Protein AF-A0A821ZBV5-F1 (afdb_monomer_lite)

Structure (mmCIF, N/CA/C/O backbone):
data_AF-A0A821ZBV5-F1
#
_entry.id   AF-A0A821ZBV5-F1
#
loop_
_atom_site.group_PDB
_atom_site.id
_atom_site.type_symbol
_atom_site.label_atom_id
_atom_site.label_alt_id
_atom_site.label_comp_id
_atom_site.label_asym_id
_atom_site.label_entity_id
_atom_site.label_seq_id
_atom_site.pdbx_PDB_ins_code
_atom_site.Cartn_x
_atom_site.Cartn_y
_atom_site.Cartn_z
_atom_site.occupancy
_atom_site.B_iso_or_equiv
_atom_site.auth_seq_id
_atom_site.auth_comp_id
_atom_site.auth_asym_id
_atom_site.auth_atom_id
_atom_site.pdbx_PDB_model_num
ATOM 1 N N . PRO A 1 1 ? 8.926 10.957 -19.641 1.00 69.50 1 PRO A N 1
ATOM 2 C CA . PRO A 1 1 ? 8.958 9.485 -19.832 1.00 69.50 1 PRO A CA 1
ATOM 3 C C . PRO A 1 1 ? 7.935 8.788 -18.922 1.00 69.50 1 PRO A C 1
ATOM 5 O O . PRO A 1 1 ? 7.919 9.045 -17.722 1.00 69.50 1 PRO A O 1
ATOM 8 N N . ARG A 1 2 ? 7.105 7.904 -19.489 1.00 83.56 2 ARG A N 1
ATOM 9 C CA . ARG A 1 2 ? 5.933 7.284 -18.839 1.00 83.56 2 ARG A CA 1
ATOM 10 C C . ARG A 1 2 ? 6.220 6.591 -17.498 1.00 83.56 2 ARG A C 1
ATOM 12 O O . ARG A 1 2 ? 5.434 6.685 -16.564 1.00 83.56 2 ARG A O 1
ATOM 19 N N . THR A 1 3 ? 7.383 5.954 -17.371 1.00 85.94 3 THR A N 1
ATOM 20 C CA . THR A 1 3 ? 7.846 5.317 -16.126 1.00 85.94 3 THR A CA 1
ATOM 21 C C . THR A 1 3 ? 7.972 6.318 -14.972 1.00 85.94 3 THR A C 1
ATOM 23 O O . THR A 1 3 ? 7.607 6.009 -13.842 1.00 85.94 3 THR A O 1
ATOM 26 N N . ALA A 1 4 ? 8.467 7.530 -15.240 1.00 87.19 4 ALA A N 1
ATOM 27 C CA . ALA A 1 4 ? 8.658 8.551 -14.210 1.00 87.19 4 ALA A CA 1
ATOM 28 C C . ALA A 1 4 ? 7.318 9.092 -13.686 1.00 87.19 4 ALA A C 1
ATOM 30 O O . ALA A 1 4 ? 7.177 9.311 -12.486 1.00 87.19 4 ALA A O 1
ATOM 31 N N . GLU A 1 5 ? 6.327 9.242 -14.567 1.00 90.31 5 GLU A N 1
ATOM 32 C CA . GLU A 1 5 ? 4.957 9.618 -14.196 1.00 90.31 5 GLU A CA 1
ATOM 33 C C . GLU A 1 5 ? 4.321 8.544 -13.312 1.00 90.31 5 GLU A C 1
ATOM 35 O O . GLU A 1 5 ? 3.810 8.856 -12.241 1.00 90.31 5 GLU A O 1
ATOM 40 N N . MET A 1 6 ? 4.443 7.268 -13.694 1.00 89.56 6 MET A N 1
ATOM 41 C CA . MET A 1 6 ? 3.957 6.143 -12.886 1.00 89.56 6 MET A CA 1
ATOM 42 C C . MET A 1 6 ? 4.587 6.125 -11.488 1.00 89.56 6 MET A C 1
ATOM 44 O O . MET A 1 6 ? 3.883 5.997 -10.490 1.00 89.56 6 MET A O 1
ATOM 48 N N . ILE A 1 7 ? 5.906 6.311 -11.395 1.00 89.62 7 ILE A N 1
ATOM 49 C CA . ILE A 1 7 ? 6.606 6.390 -10.105 1.00 89.62 7 ILE A CA 1
ATOM 50 C C . ILE A 1 7 ? 6.129 7.603 -9.294 1.00 89.62 7 ILE A C 1
ATOM 52 O O . ILE A 1 7 ? 5.965 7.501 -8.080 1.00 89.62 7 ILE A O 1
ATOM 56 N N . SER A 1 8 ? 5.897 8.748 -9.940 1.00 89.62 8 SER A N 1
ATOM 57 C CA . SER A 1 8 ? 5.383 9.950 -9.276 1.00 89.62 8 SER A CA 1
ATOM 58 C C . SER A 1 8 ? 3.992 9.715 -8.682 1.00 89.62 8 SER A C 1
ATOM 60 O O . SER A 1 8 ? 3.7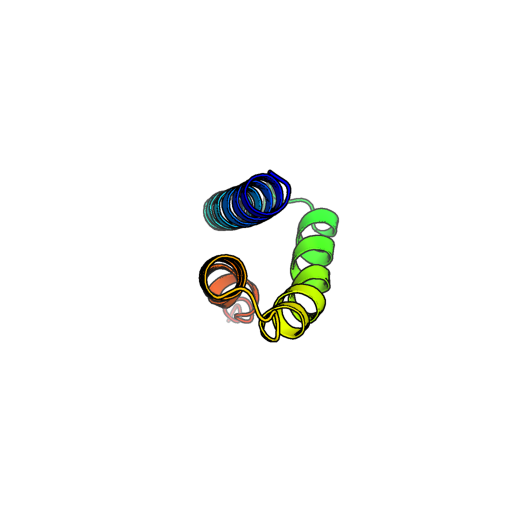70 10.041 -7.517 1.00 89.62 8 SER A O 1
ATOM 62 N N . VAL A 1 9 ? 3.100 9.051 -9.425 1.00 92.38 9 VAL A N 1
ATOM 63 C CA . VAL A 1 9 ? 1.765 8.662 -8.944 1.00 92.38 9 VAL A CA 1
ATOM 64 C C . VAL A 1 9 ? 1.863 7.719 -7.744 1.00 92.38 9 VAL A C 1
ATOM 66 O O . VAL A 1 9 ? 1.213 7.954 -6.728 1.00 92.38 9 VAL A O 1
ATOM 69 N N . LEU A 1 10 ? 2.716 6.692 -7.808 1.00 92.31 10 LEU A N 1
ATOM 70 C CA . LEU A 1 10 ? 2.910 5.746 -6.699 1.00 92.31 10 LEU A CA 1
ATOM 71 C C . LEU A 1 10 ? 3.436 6.433 -5.432 1.00 92.31 10 LEU A C 1
ATOM 73 O O . LEU A 1 10 ? 2.963 6.145 -4.331 1.00 92.31 10 LEU A O 1
ATOM 77 N N . LYS A 1 11 ? 4.366 7.383 -5.582 1.00 90.56 11 LYS A N 1
ATOM 78 C CA . LYS A 1 11 ? 4.873 8.201 -4.471 1.00 90.56 11 LYS A CA 1
ATOM 79 C C . LYS A 1 11 ? 3.794 9.111 -3.889 1.00 90.56 11 LYS A C 1
ATOM 81 O O . LYS A 1 11 ? 3.678 9.201 -2.670 1.00 90.56 11 LYS A O 1
ATOM 86 N N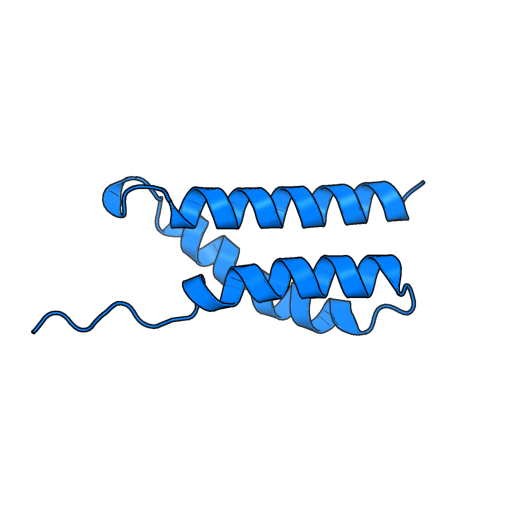 . ALA A 1 12 ? 2.999 9.766 -4.735 1.00 92.62 12 ALA A N 1
ATOM 87 C CA . ALA A 1 12 ? 1.886 10.602 -4.290 1.00 92.62 12 ALA A CA 1
ATOM 88 C C . ALA A 1 12 ? 0.858 9.780 -3.498 1.00 92.62 12 ALA A C 1
ATOM 90 O O . ALA A 1 12 ? 0.406 10.215 -2.440 1.00 92.62 12 ALA A O 1
ATOM 91 N N . LEU A 1 13 ? 0.569 8.557 -3.951 1.00 91.19 13 LEU A N 1
ATOM 92 C CA . LEU A 1 13 ? -0.288 7.615 -3.239 1.00 91.19 13 LEU A CA 1
ATOM 93 C C . LEU A 1 13 ? 0.292 7.227 -1.870 1.00 91.19 13 LEU A C 1
ATOM 95 O O .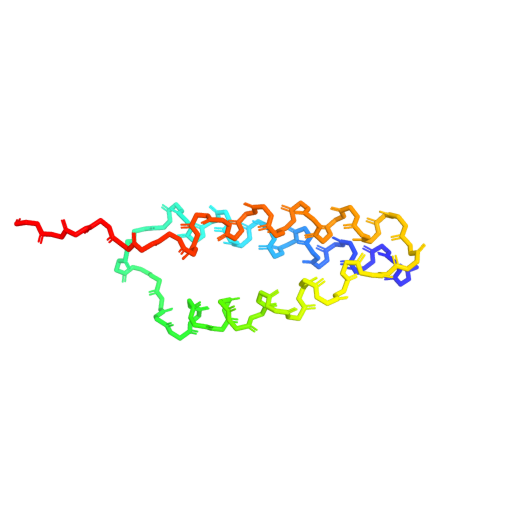 LEU A 1 13 ? -0.423 7.270 -0.872 1.00 91.19 13 LEU A O 1
ATOM 99 N N . GLY A 1 14 ? 1.589 6.914 -1.797 1.00 89.44 14 GLY A N 1
ATOM 100 C CA . GLY A 1 14 ? 2.277 6.663 -0.525 1.00 89.44 14 GLY A CA 1
ATOM 101 C C . GLY A 1 14 ? 2.170 7.844 0.448 1.00 89.44 14 GLY A C 1
ATOM 102 O O . GLY A 1 14 ? 1.871 7.654 1.629 1.00 89.44 14 GLY A O 1
ATOM 103 N N . THR A 1 15 ? 2.337 9.072 -0.049 1.00 90.50 15 THR A N 1
ATOM 104 C CA . THR A 1 15 ? 2.165 10.302 0.742 1.00 90.50 15 THR A CA 1
ATOM 105 C C . THR A 1 15 ? 0.729 10.469 1.234 1.00 90.50 15 THR A C 1
ATOM 107 O O . THR A 1 15 ? 0.532 10.775 2.410 1.00 90.50 15 THR A O 1
ATOM 110 N N . LEU A 1 16 ? -0.270 10.226 0.377 1.00 88.50 16 LEU A N 1
ATOM 111 C CA . LEU A 1 16 ? -1.687 10.282 0.743 1.00 88.50 16 LEU A CA 1
ATOM 112 C C . LEU A 1 16 ? -2.010 9.283 1.859 1.00 88.50 16 LEU A C 1
ATOM 114 O O . LEU A 1 16 ? -2.568 9.675 2.880 1.00 88.50 16 LEU A O 1
ATOM 118 N N . ILE A 1 17 ? -1.589 8.022 1.720 1.00 87.69 17 ILE A N 1
ATOM 119 C CA . ILE A 1 17 ? -1.747 6.995 2.765 1.00 87.69 17 ILE A CA 1
ATOM 120 C C . ILE A 1 17 ? -1.099 7.463 4.072 1.00 87.69 17 ILE A C 1
ATOM 122 O O . ILE A 1 17 ? -1.698 7.384 5.145 1.00 87.69 17 ILE A O 1
ATOM 126 N N . GLY A 1 18 ? 0.120 7.998 3.988 1.00 86.50 18 GLY A N 1
ATOM 127 C CA . GLY A 1 18 ? 0.843 8.535 5.136 1.00 86.50 18 GLY A CA 1
ATOM 128 C C . GLY A 1 18 ? 0.143 9.716 5.813 1.00 86.50 18 GLY A C 1
ATOM 129 O O . GLY A 1 18 ? 0.274 9.869 7.029 1.00 86.50 18 GLY A O 1
ATOM 130 N N . ALA A 1 19 ? -0.572 10.553 5.060 1.00 86.06 19 ALA A N 1
ATOM 131 C CA . ALA A 1 19 ? -1.364 11.661 5.588 1.00 86.06 19 ALA A CA 1
ATOM 132 C C . ALA A 1 19 ? -2.655 11.160 6.248 1.00 8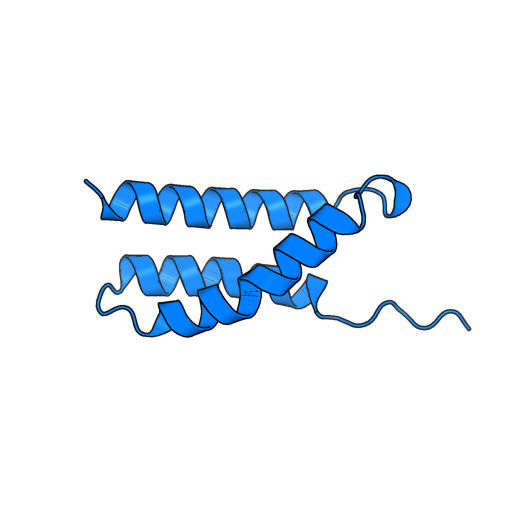6.06 19 ALA A C 1
ATOM 134 O O . ALA A 1 19 ? -2.938 11.534 7.383 1.00 86.06 19 ALA A O 1
ATOM 135 N N . LEU A 1 20 ? -3.376 10.242 5.597 1.00 84.25 20 LEU A N 1
ATOM 136 C CA . LEU A 1 20 ? -4.611 9.646 6.119 1.00 84.25 20 LEU A CA 1
ATOM 137 C C . LEU A 1 20 ? -4.382 8.903 7.440 1.00 84.25 20 LEU A C 1
ATOM 139 O O . LEU A 1 20 ? -5.182 9.023 8.358 1.00 84.25 20 LEU A O 1
ATOM 143 N N . LYS A 1 21 ? -3.245 8.216 7.590 1.00 80.44 21 LYS A N 1
ATOM 144 C CA . LYS A 1 21 ? -2.843 7.578 8.859 1.00 80.44 21 LYS A CA 1
ATOM 145 C C . LYS A 1 21 ? -2.660 8.559 10.018 1.00 80.44 21 LYS A C 1
ATOM 147 O O . LYS A 1 21 ? -2.768 8.160 11.172 1.00 80.44 21 LYS A O 1
ATOM 152 N N . ARG A 1 22 ? -2.288 9.804 9.717 1.00 82.44 22 ARG A N 1
ATOM 153 C CA . ARG A 1 22 ? -2.038 10.862 10.707 1.00 82.44 22 ARG A CA 1
ATOM 154 C C . ARG A 1 22 ? -3.272 11.723 10.961 1.00 82.44 22 ARG A C 1
ATOM 156 O O . ARG A 1 22 ? -3.286 12.472 11.934 1.00 82.44 22 ARG A O 1
ATOM 163 N N . ALA A 1 23 ? -4.274 11.635 10.094 1.00 82.12 23 ALA A N 1
ATOM 164 C CA . ALA A 1 23 ? -5.504 12.386 10.220 1.00 82.12 23 ALA A CA 1
ATOM 165 C C . ALA A 1 23 ? -6.340 11.866 11.411 1.00 82.12 23 ALA A C 1
ATOM 167 O O . ALA A 1 23 ? -6.347 10.661 11.682 1.00 82.12 23 ALA A O 1
ATOM 168 N N . PRO A 1 24 ? -7.056 12.746 12.133 1.00 79.50 24 PRO A N 1
ATOM 169 C CA . PRO A 1 24 ? -8.056 12.330 13.114 1.00 79.50 24 PRO A CA 1
ATOM 170 C C . PRO A 1 24 ? -9.071 11.360 12.493 1.00 79.50 24 PRO A C 1
ATOM 172 O O . PRO A 1 24 ? -9.500 11.568 11.358 1.00 79.50 24 PRO A O 1
ATOM 175 N N . LYS A 1 25 ? -9.487 10.323 13.230 1.00 71.56 25 LYS A N 1
ATOM 176 C CA . LYS A 1 25 ? -10.363 9.258 12.698 1.00 71.56 25 LYS A CA 1
ATOM 177 C C . LYS A 1 25 ? -11.681 9.783 12.118 1.00 71.56 25 LYS A C 1
ATOM 179 O O . LYS A 1 25 ? -12.155 9.242 11.130 1.00 71.56 25 LYS A O 1
ATOM 184 N N . ASP A 1 26 ? -12.208 10.867 12.678 1.00 75.94 26 ASP A N 1
ATOM 185 C CA . ASP A 1 26 ? -13.471 11.477 12.247 1.00 75.94 26 ASP A CA 1
ATOM 186 C C . ASP A 1 26 ? -13.325 12.396 11.022 1.00 75.94 26 ASP A C 1
ATOM 188 O O . ASP A 1 26 ? -14.314 12.870 10.473 1.00 75.94 26 ASP A O 1
ATOM 192 N N . SER A 1 27 ? -12.090 12.668 10.590 1.00 76.94 27 SER A N 1
ATOM 193 C CA . SER A 1 27 ? -11.798 13.569 9.466 1.00 76.94 27 SER A CA 1
ATOM 194 C C . SER A 1 27 ? -11.615 12.853 8.128 1.00 76.94 27 SER A C 1
ATOM 196 O O . SER A 1 27 ? -11.519 13.508 7.092 1.00 76.94 27 SER A O 1
ATOM 198 N N . VAL A 1 28 ? -11.551 11.518 8.135 1.00 80.00 28 VAL A N 1
ATOM 199 C CA . VAL A 1 28 ? -11.389 10.725 6.916 1.00 80.00 28 VAL A CA 1
ATOM 200 C C . VAL A 1 28 ? -12.743 10.186 6.485 1.00 80.00 28 VAL A C 1
ATOM 202 O O . VAL A 1 28 ? -13.358 9.383 7.182 1.00 80.00 28 VAL A O 1
ATOM 205 N N . GLU A 1 29 ? -13.197 10.595 5.303 1.00 84.00 29 GLU A N 1
ATOM 206 C CA . GLU A 1 29 ? -14.414 10.040 4.723 1.00 84.00 29 GLU A CA 1
ATOM 207 C C . GLU A 1 29 ? -14.272 8.530 4.493 1.00 84.00 29 GLU A C 1
ATOM 209 O O . GLU A 1 29 ? -13.343 8.060 3.828 1.00 84.00 29 GLU A O 1
ATOM 214 N N . MET A 1 30 ? -15.247 7.763 4.988 1.00 79.75 30 MET A N 1
ATOM 215 C CA . MET A 1 30 ? -15.257 6.300 4.882 1.00 79.75 30 MET A CA 1
ATOM 216 C C . MET A 1 30 ? -15.160 5.820 3.422 1.00 79.75 30 MET A C 1
ATOM 218 O O . MET A 1 30 ? -14.543 4.796 3.139 1.00 79.75 30 MET A O 1
ATOM 222 N N . ASN A 1 31 ? -15.734 6.566 2.472 1.00 84.19 31 ASN A N 1
ATOM 223 C CA . ASN A 1 31 ? -15.651 6.236 1.048 1.00 84.19 31 ASN A CA 1
ATOM 224 C C . ASN A 1 31 ? -14.206 6.295 0.519 1.00 84.19 31 ASN A C 1
ATOM 226 O O . ASN A 1 31 ? -13.772 5.380 -0.178 1.00 84.19 31 ASN A O 1
ATOM 230 N N . ILE A 1 32 ? -13.438 7.319 0.907 1.00 83.75 32 ILE A N 1
ATOM 231 C CA . ILE A 1 32 ? -12.022 7.456 0.528 1.00 83.75 32 ILE A CA 1
ATOM 232 C C . ILE A 1 32 ? -11.218 6.284 1.096 1.00 83.75 32 ILE A C 1
ATOM 234 O O . ILE A 1 32 ? -10.384 5.700 0.404 1.00 83.75 32 ILE A O 1
ATOM 238 N N . TRP A 1 33 ? -11.507 5.893 2.338 1.00 82.88 33 TRP A N 1
ATOM 239 C CA . TRP A 1 33 ? -10.864 4.749 2.980 1.00 82.88 33 TRP A CA 1
ATOM 240 C C . TRP A 1 33 ? -11.135 3.430 2.242 1.00 82.88 33 TRP A C 1
ATOM 242 O O . TRP A 1 33 ? -10.205 2.673 1.962 1.00 82.88 33 TRP A O 1
ATOM 252 N N . HIS A 1 34 ? -12.388 3.170 1.861 1.00 84.75 34 HIS A N 1
ATOM 253 C CA . HIS A 1 34 ? -12.748 1.982 1.084 1.00 84.75 34 HIS A CA 1
ATOM 254 C C . HIS A 1 34 ? -12.095 1.961 -0.298 1.00 84.75 34 HIS A C 1
ATOM 256 O O . HIS A 1 34 ? -11.582 0.921 -0.706 1.00 84.75 34 HIS A O 1
ATOM 262 N N . GLN A 1 35 ? -12.078 3.094 -1.007 1.00 87.50 35 GLN A N 1
ATOM 263 C CA . GLN A 1 35 ? -11.419 3.203 -2.313 1.00 87.50 35 GLN A CA 1
ATOM 264 C C . GLN A 1 35 ? -9.924 2.900 -2.217 1.00 87.50 35 GLN A C 1
ATOM 266 O O . GLN A 1 35 ? -9.376 2.206 -3.072 1.00 87.50 35 GLN A O 1
ATOM 271 N N . LEU A 1 36 ? -9.276 3.377 -1.153 1.00 87.12 36 LEU A N 1
ATOM 272 C CA . LEU A 1 36 ? -7.874 3.095 -0.887 1.00 87.12 36 LEU A CA 1
ATOM 273 C C . LEU A 1 36 ? -7.663 1.593 -0.676 1.00 87.12 36 LEU A C 1
ATOM 275 O O . LEU A 1 36 ? -6.864 0.988 -1.382 1.00 87.12 36 LEU A O 1
ATOM 279 N N . ILE A 1 37 ? -8.431 0.959 0.216 1.00 86.50 37 ILE A N 1
ATOM 280 C CA . ILE A 1 37 ? -8.351 -0.494 0.448 1.00 86.50 37 ILE A CA 1
ATOM 281 C C . ILE A 1 37 ? -8.586 -1.281 -0.849 1.00 86.50 37 ILE A C 1
ATOM 283 O O . ILE A 1 37 ? -7.833 -2.208 -1.144 1.00 86.50 37 ILE A O 1
ATOM 287 N N . ALA A 1 38 ? -9.581 -0.897 -1.651 1.00 89.19 38 ALA A N 1
ATOM 288 C CA . ALA A 1 38 ? -9.907 -1.561 -2.913 1.00 89.19 38 ALA A CA 1
ATOM 289 C C . ALA A 1 38 ? -8.789 -1.461 -3.966 1.00 89.19 38 ALA A C 1
ATOM 291 O O . ALA A 1 38 ? -8.735 -2.283 -4.877 1.00 89.19 38 ALA A O 1
ATOM 292 N N . LEU A 1 39 ? -7.879 -0.491 -3.842 1.00 90.38 39 LEU A N 1
ATOM 293 C CA . LEU A 1 39 ? -6.721 -0.345 -4.725 1.00 90.38 39 LEU A CA 1
ATOM 294 C C . LEU A 1 39 ? -5.586 -1.326 -4.385 1.00 90.38 39 LEU A C 1
ATOM 296 O O . LEU A 1 39 ? -4.744 -1.610 -5.239 1.00 90.38 39 LEU A O 1
ATOM 300 N N . TYR A 1 40 ? -5.553 -1.864 -3.163 1.00 90.75 40 TYR A N 1
ATOM 301 C CA . TYR A 1 40 ? -4.476 -2.744 -2.704 1.00 90.75 40 TYR A CA 1
ATOM 302 C C . TYR A 1 40 ? -4.264 -3.981 -3.599 1.00 90.75 40 TYR A C 1
ATOM 304 O O . TYR A 1 40 ? -3.123 -4.186 -4.021 1.00 90.75 40 TYR A O 1
ATOM 312 N N . PRO A 1 41 ? -5.298 -4.772 -3.970 1.00 90.06 41 PRO A N 1
ATOM 313 C CA . PRO A 1 41 ? -5.116 -5.934 -4.845 1.00 90.06 41 PRO A CA 1
ATOM 314 C C . PRO A 1 41 ? -4.500 -5.559 -6.198 1.00 90.06 41 PRO A C 1
ATOM 316 O O . PRO A 1 41 ? -3.546 -6.197 -6.638 1.00 90.06 41 PRO A O 1
ATOM 319 N N . CYS A 1 42 ? -4.958 -4.457 -6.801 1.00 90.25 42 CYS A N 1
ATOM 320 C CA . CYS A 1 42 ? -4.431 -3.963 -8.073 1.00 90.25 42 CYS A CA 1
ATOM 321 C C . CYS A 1 42 ? -2.934 -3.624 -7.980 1.00 90.25 42 CYS A C 1
ATOM 323 O O . CYS A 1 42 ? -2.160 -3.927 -8.889 1.00 90.25 42 CYS A O 1
ATOM 325 N N . LEU A 1 43 ? -2.498 -3.009 -6.875 1.00 90.56 43 LEU A N 1
ATOM 326 C CA . LEU A 1 43 ? -1.080 -2.722 -6.642 1.00 90.56 43 LEU A CA 1
ATOM 327 C C . LEU A 1 43 ? -0.263 -4.003 -6.459 1.00 90.56 43 LEU A C 1
ATOM 329 O O . LEU A 1 43 ? 0.839 -4.092 -6.998 1.00 90.56 43 LEU A O 1
ATOM 333 N N . VAL A 1 44 ? -0.792 -5.000 -5.744 1.00 91.19 44 VAL A N 1
ATOM 334 C CA . VAL A 1 44 ? -0.132 -6.305 -5.579 1.00 91.19 44 VAL A CA 1
ATOM 335 C C . VAL A 1 44 ? 0.083 -6.975 -6.935 1.00 91.19 44 VAL A C 1
ATOM 337 O O . VAL A 1 44 ? 1.199 -7.404 -7.224 1.00 91.19 44 VAL A O 1
ATOM 340 N N . GLU A 1 45 ? -0.924 -6.995 -7.806 1.00 89.44 45 GLU A N 1
ATOM 341 C CA . GLU A 1 45 ? -0.810 -7.564 -9.158 1.00 89.44 45 GLU A CA 1
ATOM 342 C C . GLU A 1 45 ? 0.276 -6.869 -9.993 1.00 89.44 45 GLU A C 1
ATOM 344 O O . GLU A 1 45 ? 1.053 -7.516 -10.705 1.00 89.44 45 GLU A O 1
ATOM 349 N N . CYS A 1 46 ? 0.414 -5.550 -9.833 1.00 88.75 46 CYS A N 1
ATOM 350 C CA . CYS A 1 46 ? 1.412 -4.755 -10.545 1.00 88.75 46 CYS A CA 1
ATOM 351 C C . CYS A 1 46 ? 2.861 -5.027 -10.092 1.00 88.75 46 CYS A C 1
ATOM 353 O O . CYS A 1 46 ? 3.800 -4.612 -10.777 1.00 88.75 46 CYS A O 1
ATOM 355 N N . THR A 1 47 ? 3.090 -5.743 -8.982 1.00 88.81 47 THR A N 1
ATOM 356 C CA . THR A 1 47 ? 4.450 -6.115 -8.536 1.00 88.81 47 THR A CA 1
ATOM 357 C C . THR A 1 47 ? 5.162 -7.076 -9.489 1.00 88.81 47 THR A C 1
ATOM 359 O O . THR A 1 47 ? 6.388 -7.157 -9.457 1.00 88.81 47 THR A O 1
ATOM 362 N N . THR A 1 48 ? 4.423 -7.743 -10.379 1.00 87.69 48 THR A N 1
ATOM 363 C CA . THR A 1 48 ? 4.971 -8.599 -11.446 1.00 87.69 48 THR A CA 1
ATOM 364 C C . THR A 1 48 ? 5.553 -7.809 -12.624 1.00 87.69 48 THR A C 1
ATOM 366 O O . THR A 1 48 ? 6.084 -8.398 -13.565 1.00 87.69 48 THR A O 1
ATOM 369 N N . SER A 1 49 ? 5.483 -6.472 -12.577 1.00 84.50 49 SER A N 1
ATOM 370 C CA . SER A 1 49 ? 6.042 -5.592 -13.602 1.00 84.50 49 SER A CA 1
ATOM 371 C C . SER A 1 49 ? 7.524 -5.901 -13.869 1.00 84.50 49 SER A C 1
ATOM 373 O O . SER A 1 49 ? 8.319 -5.947 -12.927 1.00 84.50 49 SER A O 1
ATOM 375 N N . PRO A 1 50 ? 7.940 -6.029 -15.146 1.00 84.06 50 PRO A N 1
ATOM 376 C CA . PRO A 1 50 ? 9.328 -6.312 -15.509 1.00 84.06 50 PRO A CA 1
ATOM 377 C C . PRO A 1 50 ? 10.270 -5.133 -15.225 1.00 84.06 50 PRO A C 1
ATOM 379 O O . PRO A 1 50 ? 11.484 -5.283 -15.326 1.00 84.06 50 PRO A O 1
ATOM 382 N N . SER A 1 51 ? 9.738 -3.951 -14.888 1.00 89.44 51 SER A N 1
ATOM 383 C CA . SER A 1 51 ? 10.537 -2.784 -14.515 1.00 89.44 51 SER A CA 1
ATOM 384 C C . SER A 1 51 ? 10.870 -2.817 -13.017 1.00 89.44 51 SER A C 1
ATOM 386 O O . SER A 1 51 ? 9.972 -2.608 -12.194 1.00 89.44 51 SER A O 1
ATOM 388 N N . PRO A 1 52 ? 12.153 -2.969 -12.628 1.00 87.31 52 PRO A N 1
ATOM 389 C CA . PRO A 1 52 ? 12.547 -3.011 -11.218 1.00 87.31 52 PRO A CA 1
ATOM 390 C C . PRO A 1 52 ? 12.211 -1.716 -10.473 1.00 87.31 52 PRO A C 1
ATOM 392 O O . PRO A 1 52 ? 11.851 -1.738 -9.302 1.00 87.31 52 PRO A O 1
ATOM 395 N N . GLN A 1 53 ? 12.289 -0.576 -11.163 1.00 88.56 53 GLN A N 1
ATOM 396 C CA . GLN A 1 53 ? 12.009 0.745 -10.596 1.00 88.56 53 GLN A CA 1
ATOM 397 C C . GLN A 1 53 ? 10.526 0.901 -10.243 1.00 88.56 53 GLN A C 1
ATOM 399 O O . GLN A 1 53 ? 10.198 1.396 -9.166 1.00 88.56 53 GLN A O 1
ATOM 404 N N . ILE A 1 54 ? 9.636 0.448 -11.133 1.00 88.75 54 ILE A N 1
ATOM 405 C CA . ILE A 1 54 ? 8.192 0.439 -10.883 1.00 88.75 54 ILE A CA 1
ATOM 406 C C . ILE A 1 54 ? 7.867 -0.584 -9.790 1.00 88.75 54 ILE A C 1
ATOM 408 O O . ILE A 1 54 ? 7.170 -0.246 -8.840 1.00 88.75 54 ILE A O 1
ATOM 412 N N . CYS A 1 55 ? 8.419 -1.798 -9.877 1.00 90.69 55 CYS A N 1
ATOM 413 C CA . CYS A 1 55 ? 8.219 -2.850 -8.880 1.00 90.69 55 CYS A CA 1
ATOM 414 C C . CYS A 1 55 ? 8.611 -2.385 -7.464 1.00 90.69 55 CYS A C 1
ATOM 416 O O . CYS A 1 55 ? 7.844 -2.571 -6.521 1.00 90.69 55 CYS A O 1
ATOM 418 N N . ASN A 1 56 ? 9.760 -1.720 -7.313 1.00 91.31 56 ASN A N 1
ATOM 419 C CA . ASN A 1 56 ? 10.203 -1.178 -6.027 1.00 91.31 56 ASN A CA 1
ATOM 420 C C . ASN A 1 56 ? 9.273 -0.068 -5.521 1.00 91.31 56 ASN A C 1
ATOM 422 O O . ASN A 1 56 ? 8.843 -0.122 -4.375 1.00 91.31 56 ASN A O 1
ATOM 426 N N . ALA A 1 57 ? 8.885 0.878 -6.383 1.00 91.12 57 ALA A N 1
ATOM 427 C CA . ALA A 1 57 ? 7.949 1.938 -6.003 1.00 91.12 57 ALA A CA 1
ATOM 428 C C . ALA A 1 57 ? 6.584 1.381 -5.558 1.00 91.12 57 ALA A C 1
ATOM 430 O O . ALA A 1 57 ? 5.992 1.883 -4.606 1.00 91.12 57 ALA A O 1
ATOM 431 N N . ILE A 1 58 ? 6.096 0.319 -6.207 1.00 92.56 58 ILE A N 1
ATOM 432 C CA . ILE A 1 58 ? 4.867 -0.375 -5.806 1.00 92.56 58 ILE A CA 1
ATOM 433 C C . ILE A 1 58 ? 5.040 -1.027 -4.432 1.00 92.56 58 ILE A C 1
ATOM 435 O O . ILE A 1 58 ? 4.178 -0.851 -3.573 1.00 92.56 58 ILE A O 1
ATOM 439 N N . LYS A 1 59 ? 6.138 -1.7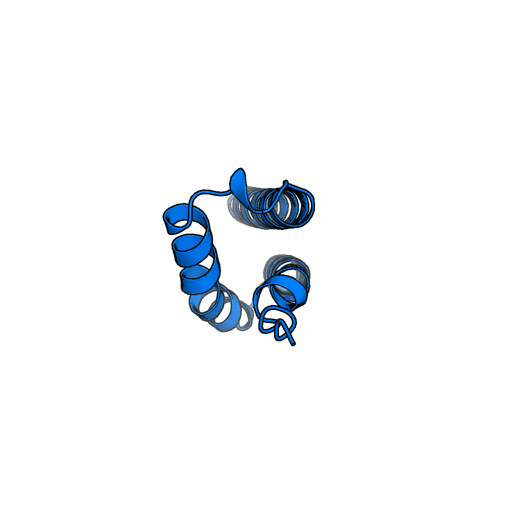59 -4.204 1.00 91.56 59 LYS A N 1
ATOM 440 C CA . LYS A 1 59 ? 6.425 -2.411 -2.913 1.00 91.56 59 LYS A CA 1
ATOM 441 C C . LYS A 1 59 ? 6.491 -1.401 -1.768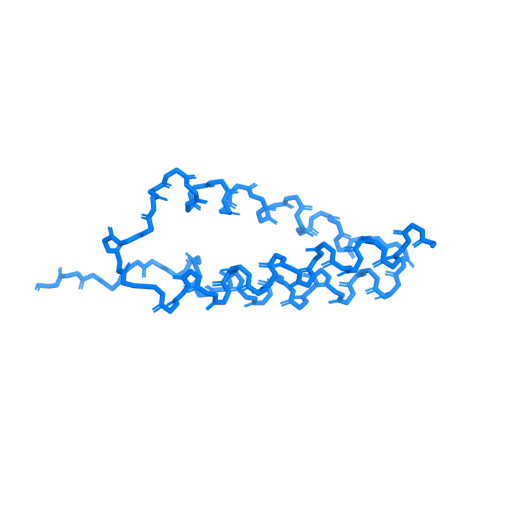 1.00 91.56 59 LYS A C 1
ATOM 443 O O . LYS A 1 59 ? 5.890 -1.636 -0.722 1.00 91.56 59 LYS A O 1
ATOM 448 N N . ASP A 1 60 ? 7.141 -0.261 -1.984 1.00 91.06 60 ASP A N 1
ATOM 449 C CA . ASP A 1 60 ? 7.217 0.817 -0.992 1.00 91.06 60 ASP A CA 1
ATOM 450 C C . ASP A 1 60 ? 5.826 1.355 -0.635 1.00 91.06 60 ASP A C 1
ATOM 452 O O . ASP A 1 60 ? 5.506 1.537 0.543 1.00 91.06 60 ASP A O 1
ATOM 456 N N . THR A 1 61 ? 4.965 1.551 -1.637 1.00 90.56 61 THR A N 1
ATOM 457 C CA . THR A 1 61 ? 3.575 1.963 -1.420 1.00 90.56 61 THR A CA 1
ATOM 458 C C . THR A 1 61 ? 2.767 0.875 -0.708 1.00 90.56 61 THR A C 1
ATOM 460 O O . THR A 1 61 ? 2.046 1.185 0.239 1.00 90.56 61 THR A O 1
ATOM 463 N N . LEU A 1 62 ? 2.914 -0.400 -1.081 1.00 91.06 62 LEU A N 1
ATOM 464 C CA . LEU A 1 62 ? 2.249 -1.535 -0.424 1.00 91.06 62 LEU A CA 1
ATOM 465 C C . LEU A 1 62 ? 2.638 -1.663 1.056 1.00 91.06 62 LEU A C 1
ATOM 467 O O . LEU A 1 62 ? 1.782 -1.967 1.885 1.00 91.06 62 LEU A O 1
ATOM 471 N N . HIS A 1 63 ? 3.883 -1.365 1.432 1.00 88.75 63 HIS A N 1
ATOM 472 C CA . HIS A 1 63 ? 4.272 -1.327 2.846 1.00 88.75 63 HIS A CA 1
ATOM 473 C C . HIS A 1 63 ? 3.525 -0.245 3.640 1.00 88.75 63 HIS A C 1
ATOM 475 O O . HIS A 1 63 ? 3.270 -0.428 4.831 1.00 88.75 63 HIS A O 1
ATOM 481 N N . GLN A 1 64 ? 3.102 0.853 3.005 1.00 85.06 64 GLN A N 1
ATOM 482 C CA . GLN A 1 64 ? 2.274 1.866 3.672 1.00 85.06 64 GLN A CA 1
ATOM 483 C C . GLN A 1 64 ? 0.848 1.374 3.953 1.00 85.06 64 GLN A C 1
ATOM 485 O O . GLN A 1 64 ? 0.240 1.816 4.931 1.00 85.06 64 GLN A O 1
ATOM 490 N N . TYR A 1 65 ? 0.339 0.426 3.157 1.00 84.50 65 TYR A N 1
ATOM 491 C CA . TYR A 1 65 ? -0.971 -0.194 3.372 1.00 84.50 65 TYR A CA 1
ATOM 492 C C . TYR A 1 65 ? -1.028 -1.102 4.597 1.00 84.50 65 TYR A C 1
ATOM 494 O O . TYR A 1 65 ? -2.113 -1.281 5.142 1.00 84.50 65 TYR A O 1
ATOM 502 N N . PHE A 1 66 ? 0.103 -1.638 5.069 1.00 73.31 66 PHE A N 1
ATOM 503 C CA . PHE A 1 66 ? 0.139 -2.575 6.199 1.00 73.31 66 PHE A CA 1
ATOM 504 C C . PHE A 1 66 ? -0.658 -2.069 7.408 1.00 73.31 66 PHE A C 1
ATOM 506 O O . PHE A 1 66 ? -1.475 -2.786 7.970 1.00 73.31 66 PHE A O 1
ATOM 513 N N . THR A 1 67 ? -0.487 -0.795 7.752 1.00 69.69 67 THR A N 1
ATOM 514 C CA . THR A 1 67 ? -1.186 -0.160 8.878 1.00 69.69 67 THR A CA 1
ATOM 515 C C . THR A 1 67 ? -2.666 0.127 8.629 1.00 69.69 67 THR A C 1
ATOM 517 O O . THR A 1 67 ? -3.391 0.369 9.585 1.00 69.69 67 THR A O 1
ATOM 520 N N . LEU A 1 68 ? -3.103 0.174 7.366 1.00 69.88 68 LEU A N 1
ATOM 521 C CA . LEU A 1 68 ? -4.514 0.361 7.003 1.00 69.88 68 LEU A CA 1
ATOM 522 C C . LEU A 1 68 ? -5.292 -0.956 7.074 1.00 69.88 68 LEU A C 1
ATOM 524 O O . LEU A 1 68 ? -6.495 -0.950 7.311 1.00 69.88 68 LEU A O 1
ATOM 528 N N . LEU A 1 69 ? -4.598 -2.074 6.844 1.00 68.25 69 LEU A N 1
ATOM 529 C CA . LEU A 1 69 ? -5.161 -3.424 6.848 1.00 68.25 69 LEU A CA 1
ATOM 530 C C . LEU A 1 69 ? -5.207 -4.040 8.254 1.00 68.25 69 LEU A C 1
ATOM 532 O O . LEU A 1 69 ? -5.766 -5.122 8.433 1.00 68.25 69 LEU A O 1
ATOM 536 N N . THR A 1 70 ? -4.633 -3.373 9.258 1.00 62.84 70 THR A N 1
ATOM 537 C CA . THR A 1 70 ? -4.730 -3.813 10.647 1.00 62.84 70 THR A CA 1
ATOM 538 C C . THR A 1 70 ? -6.161 -3.597 11.153 1.00 62.84 70 THR A C 1
ATOM 540 O O . THR A 1 70 ? -6.673 -2.480 11.045 1.00 62.84 70 THR A O 1
ATOM 543 N N . PRO A 1 71 ? -6.819 -4.618 11.733 1.00 50.56 71 PRO A N 1
ATOM 544 C CA . PRO A 1 71 ? -8.141 -4.439 12.323 1.00 50.56 71 PRO A CA 1
ATOM 545 C C . PRO A 1 71 ? -8.092 -3.347 13.406 1.00 50.56 71 PRO A C 1
ATOM 547 O O . PRO A 1 71 ? -7.104 -3.278 14.149 1.00 50.56 71 PRO A O 1
ATOM 550 N N . PRO A 1 72 ? -9.117 -2.475 13.509 1.00 57.03 72 PRO A N 1
ATOM 551 C CA . PRO A 1 72 ? -9.148 -1.451 14.544 1.00 57.03 72 PRO A CA 1
ATOM 552 C C . PRO A 1 72 ? -9.012 -2.111 15.925 1.00 57.03 72 PRO A C 1
ATOM 554 O O . PRO A 1 72 ? -9.543 -3.208 16.125 1.00 57.03 72 PRO A O 1
ATOM 557 N N . PRO A 1 73 ? -8.294 -1.483 16.878 1.00 58.25 73 PRO A N 1
ATOM 558 C CA . PRO A 1 73 ? -8.136 -2.046 18.210 1.00 58.25 73 PRO A CA 1
ATOM 559 C C . PRO A 1 73 ? -9.523 -2.302 18.794 1.00 58.25 73 PRO A C 1
ATOM 561 O O . PRO A 1 73 ? -10.353 -1.393 18.834 1.00 58.25 73 PRO A O 1
ATOM 564 N N . SER A 1 74 ? -9.772 -3.553 19.186 1.00 46.75 74 SER A N 1
ATOM 565 C CA . SER A 1 74 ? -11.044 -3.959 19.775 1.00 46.75 74 SER A CA 1
ATOM 566 C C . SER A 1 74 ? -11.305 -3.070 20.987 1.00 46.75 74 SER A C 1
ATOM 568 O O . SER A 1 74 ? -10.535 -3.101 21.948 1.00 46.75 74 SER A O 1
ATOM 570 N N . VAL A 1 75 ? -12.358 -2.256 20.923 1.00 49.72 75 VAL A N 1
ATOM 571 C CA . VAL A 1 75 ? -12.855 -1.527 22.091 1.00 49.72 75 VAL A CA 1
ATOM 572 C C . VAL A 1 75 ? -13.314 -2.598 23.082 1.00 49.72 75 VAL A C 1
ATOM 574 O O . VAL A 1 75 ? -14.206 -3.381 22.757 1.00 49.72 75 VAL A O 1
ATOM 577 N N . ARG A 1 76 ? -12.621 -2.710 24.219 1.00 39.88 76 ARG A N 1
ATOM 578 C CA . ARG A 1 76 ? -13.130 -3.427 25.394 1.00 39.88 76 ARG A CA 1
ATOM 579 C C . ARG A 1 76 ? -14.001 -2.488 26.202 1.00 39.88 76 ARG A C 1
ATOM 581 O O . ARG A 1 76 ? -13.604 -1.306 26.309 1.00 39.88 76 ARG A O 1
#

InterPro domains:
  IPR032817 Mon2, C-terminal [PF16206] (2-72)

Secondary structure (DSSP, 8-state):
-HHHHHHHHHHHHHHHHHHHTTS-GGGS-HHHHHHHHHHHHHHHHHTT-S-HHHHHHHHHHHHHHTTTSSPPP---

pLDDT: mean 82.77, std 11.57, range [39.88, 92.62]

Radius of gyration: 13.78 Å; chains: 1; bounding box: 28×22×45 Å

Foldseek 3Di:
DVLVVLLVVLVVLLVVLVVCVVDDPVPDDVVVLVVNVVCLVVLVVCLPPPDPSNNVSSVSSNVSCPVSPDDDPDDD

Sequence (76 aa):
PRTAEMISVLKALGTLIGALKRAPKDSVEMNIWHQLIALYPCLVECTTSPSPQICNAIKDTLHQYFTLLTPPPSVR

Organism: NCBI:txid392032